Protein AF-A0A937W4L2-F1 (afdb_monomer)

Structure (mmCIF, N/CA/C/O backbone):
data_AF-A0A937W4L2-F1
#
_entry.id   AF-A0A937W4L2-F1
#
loop_
_atom_site.group_PDB
_atom_site.id
_atom_site.type_symbol
_atom_site.label_atom_id
_atom_site.label_alt_id
_atom_site.label_comp_id
_atom_site.label_asym_id
_atom_site.label_entity_id
_atom_site.label_seq_id
_atom_site.pdbx_PDB_ins_code
_atom_site.Cartn_x
_atom_site.Cartn_y
_atom_site.Cartn_z
_atom_site.occupancy
_atom_site.B_iso_or_equiv
_atom_site.auth_seq_id
_atom_site.auth_comp_id
_atom_site.auth_asym_id
_atom_site.auth_atom_id
_atom_site.pdbx_PDB_model_num
ATOM 1 N N . MET A 1 1 ? 17.551 -3.554 -14.601 1.00 64.69 1 MET A N 1
ATOM 2 C CA . MET A 1 1 ? 16.311 -4.271 -14.235 1.00 64.69 1 MET A CA 1
ATOM 3 C C . MET A 1 1 ? 15.524 -4.525 -15.507 1.00 64.69 1 MET A C 1
ATOM 5 O O . MET A 1 1 ? 15.494 -3.631 -16.344 1.00 64.69 1 MET A O 1
ATOM 9 N N . ALA A 1 2 ? 14.985 -5.729 -15.701 1.00 74.94 2 ALA A N 1
ATOM 10 C CA . ALA A 1 2 ? 14.244 -6.048 -16.920 1.00 74.94 2 ALA A CA 1
ATOM 11 C C . ALA A 1 2 ? 12.910 -5.268 -16.975 1.00 74.94 2 ALA A C 1
ATOM 13 O O . ALA A 1 2 ? 12.310 -5.014 -15.920 1.00 74.94 2 ALA A O 1
ATOM 14 N N . PRO A 1 3 ? 12.455 -4.850 -18.168 1.00 83.31 3 PRO A N 1
ATOM 15 C CA . PRO A 1 3 ? 11.120 -4.284 -18.327 1.00 83.31 3 PRO A CA 1
ATOM 16 C C . PRO A 1 3 ? 10.057 -5.331 -17.975 1.00 83.31 3 PRO A C 1
ATOM 18 O O . PRO A 1 3 ? 10.273 -6.526 -18.174 1.00 83.31 3 PRO A O 1
ATOM 21 N N . LEU A 1 4 ? 8.924 -4.874 -17.437 1.00 88.62 4 LEU A N 1
ATOM 22 C CA . LEU A 1 4 ? 7.744 -5.723 -17.278 1.00 88.62 4 LEU A CA 1
ATOM 23 C C . LEU A 1 4 ? 7.167 -6.037 -18.659 1.00 88.62 4 LEU A C 1
ATOM 25 O O . LEU A 1 4 ? 7.228 -5.197 -19.561 1.00 88.62 4 LEU A O 1
ATOM 29 N N . ASP A 1 5 ? 6.615 -7.232 -18.819 1.00 92.06 5 ASP A N 1
ATOM 30 C CA . ASP A 1 5 ? 5.880 -7.583 -20.025 1.00 92.06 5 ASP A CA 1
ATOM 31 C C . ASP A 1 5 ? 4.472 -6.955 -20.030 1.00 92.06 5 ASP A C 1
ATOM 33 O O . ASP A 1 5 ? 4.028 -6.316 -19.069 1.00 92.06 5 ASP A O 1
ATOM 37 N N . ALA A 1 6 ? 3.777 -7.079 -21.163 1.00 92.81 6 ALA A N 1
ATOM 38 C CA . ALA A 1 6 ? 2.451 -6.491 -21.329 1.00 92.81 6 ALA A CA 1
ATOM 39 C C . ALA A 1 6 ? 1.402 -7.055 -20.342 1.00 92.81 6 ALA A C 1
ATOM 41 O O . ALA A 1 6 ? 0.641 -6.251 -19.799 1.00 92.81 6 ALA A O 1
ATOM 42 N N . PRO A 1 7 ? 1.352 -8.377 -20.061 1.00 94.44 7 PRO A N 1
ATOM 43 C CA . PRO A 1 7 ? 0.473 -8.926 -19.028 1.00 94.44 7 PRO A CA 1
ATOM 44 C C . PRO A 1 7 ? 0.713 -8.327 -17.640 1.00 94.44 7 PRO A C 1
ATOM 46 O O . PRO A 1 7 ? -0.246 -7.879 -17.008 1.00 94.44 7 PRO A O 1
ATOM 49 N N . ALA A 1 8 ? 1.972 -8.237 -17.198 1.00 94.19 8 ALA A N 1
ATOM 50 C CA . ALA A 1 8 ? 2.299 -7.651 -15.905 1.00 94.19 8 ALA A CA 1
ATOM 51 C C . ALA A 1 8 ? 1.878 -6.178 -15.833 1.00 94.19 8 ALA A C 1
ATOM 53 O O . ALA A 1 8 ? 1.266 -5.753 -14.855 1.00 94.19 8 ALA A O 1
ATOM 54 N N . LEU A 1 9 ? 2.137 -5.394 -16.885 1.00 95.00 9 LEU A N 1
ATOM 55 C CA . LEU A 1 9 ? 1.717 -3.992 -16.928 1.00 95.00 9 LEU A CA 1
ATOM 56 C C . LEU A 1 9 ? 0.190 -3.845 -16.836 1.00 95.00 9 LEU A C 1
ATOM 58 O O . LEU A 1 9 ? -0.303 -2.998 -16.091 1.00 95.00 9 LEU A O 1
ATOM 62 N N . ALA A 1 10 ? -0.555 -4.694 -17.549 1.00 96.00 10 ALA A N 1
ATOM 63 C CA . ALA A 1 10 ? -2.013 -4.696 -17.508 1.00 96.00 10 ALA A CA 1
ATOM 64 C C . ALA A 1 10 ? -2.547 -5.050 -16.111 1.00 96.00 10 ALA A C 1
ATOM 66 O O . ALA A 1 10 ? -3.492 -4.418 -15.644 1.00 96.00 10 ALA A O 1
ATOM 67 N N . ALA A 1 11 ? -1.936 -6.016 -15.419 1.00 96.75 11 ALA A N 1
ATOM 68 C CA . ALA A 1 11 ? -2.299 -6.363 -14.046 1.00 96.75 11 ALA A CA 1
ATOM 69 C C . ALA A 1 11 ? -2.030 -5.204 -13.069 1.00 96.75 11 ALA A C 1
ATOM 71 O O . ALA A 1 11 ? -2.901 -4.844 -12.277 1.00 96.75 11 ALA A O 1
ATOM 72 N N . LEU A 1 12 ? -0.889 -4.514 -13.193 1.00 96.88 12 LEU A N 1
ATOM 73 C CA . LEU A 1 12 ? -0.608 -3.320 -12.388 1.00 96.88 12 LEU A CA 1
ATOM 74 C C . LEU A 1 12 ? -1.629 -2.194 -12.617 1.00 96.88 12 LEU A C 1
ATOM 76 O O . LEU A 1 12 ? -2.079 -1.568 -11.651 1.00 96.88 12 LEU A O 1
ATOM 80 N N . GLN A 1 13 ? -2.029 -1.964 -13.874 1.00 97.50 13 GLN A N 1
ATOM 81 C CA . GLN A 1 13 ? -3.069 -0.996 -14.239 1.00 97.50 13 GLN A CA 1
ATOM 82 C C . GLN A 1 13 ? -4.436 -1.368 -13.648 1.00 97.50 13 GLN A C 1
ATOM 84 O O . GLN A 1 13 ? -5.105 -0.501 -13.080 1.00 97.50 13 GLN A O 1
ATOM 89 N N . ARG A 1 14 ? -4.843 -2.644 -13.730 1.00 98.25 14 ARG A N 1
ATOM 90 C CA . ARG A 1 14 ? -6.095 -3.124 -13.119 1.00 98.25 14 ARG A CA 1
ATOM 91 C C . ARG A 1 14 ? -6.089 -2.941 -11.606 1.00 98.25 14 ARG A C 1
ATOM 93 O O . ARG 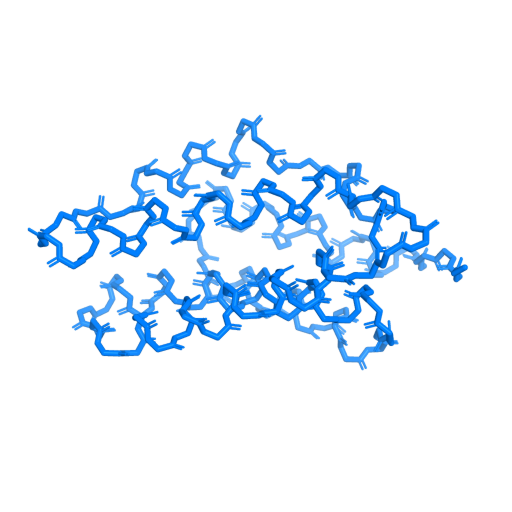A 1 14 ? -7.019 -2.338 -11.073 1.00 98.25 14 ARG A O 1
ATOM 100 N N . GLY A 1 15 ? -5.006 -3.324 -10.930 1.00 98.44 15 GLY A N 1
ATOM 101 C CA . GLY A 1 15 ? -4.902 -3.136 -9.486 1.00 98.44 15 GLY A CA 1
ATOM 102 C C . GLY A 1 15 ? -4.936 -1.657 -9.074 1.00 98.44 15 GLY A C 1
ATOM 103 O O . GLY A 1 15 ? -5.552 -1.312 -8.067 1.00 98.44 15 GLY A O 1
ATOM 104 N N . LEU A 1 16 ? -4.386 -0.741 -9.886 1.00 98.38 16 LEU A N 1
ATOM 105 C CA . LEU A 1 16 ? -4.537 0.704 -9.660 1.00 98.38 16 LEU A CA 1
ATOM 106 C C . LEU A 1 16 ? -5.991 1.171 -9.831 1.00 98.38 16 LEU A C 1
ATOM 108 O O . LEU A 1 16 ? -6.466 1.992 -9.042 1.00 98.38 16 LEU A O 1
ATOM 112 N N . ALA A 1 17 ? -6.710 0.656 -10.831 1.00 98.50 17 ALA A N 1
ATOM 113 C CA . ALA A 1 17 ? -8.129 0.952 -11.011 1.00 98.50 17 ALA A CA 1
ATOM 114 C C . ALA A 1 17 ? -8.959 0.470 -9.807 1.00 98.50 17 ALA A C 1
ATOM 116 O O . ALA A 1 17 ? -9.747 1.247 -9.262 1.00 98.50 17 ALA A O 1
ATOM 117 N N . HIS A 1 18 ? -8.716 -0.752 -9.325 1.00 98.75 18 HIS A N 1
ATOM 118 C CA . HIS A 1 18 ? -9.344 -1.278 -8.111 1.00 98.75 18 HIS A CA 1
ATOM 119 C C . HIS A 1 18 ? -8.985 -0.456 -6.870 1.00 98.75 18 HIS A C 1
ATOM 121 O O . HIS A 1 18 ? -9.870 -0.096 -6.093 1.00 98.75 18 HIS A O 1
ATOM 127 N N . PHE A 1 19 ? -7.719 -0.058 -6.710 1.00 98.56 19 PHE A N 1
ATOM 128 C CA . PHE A 1 19 ? -7.303 0.772 -5.582 1.00 98.56 19 PHE A CA 1
ATOM 129 C C . PHE A 1 19 ? -8.024 2.129 -5.570 1.00 98.56 19 PHE A C 1
ATOM 131 O O . PHE A 1 19 ? -8.523 2.558 -4.527 1.00 98.56 19 PHE A O 1
ATOM 138 N N . ARG A 1 20 ? -8.159 2.778 -6.733 1.00 98.38 20 ARG A N 1
ATOM 139 C CA . ARG A 1 20 ? -8.912 4.037 -6.890 1.00 98.38 20 ARG A CA 1
ATOM 140 C C . ARG A 1 20 ? -10.408 3.883 -6.624 1.00 98.38 20 ARG A C 1
A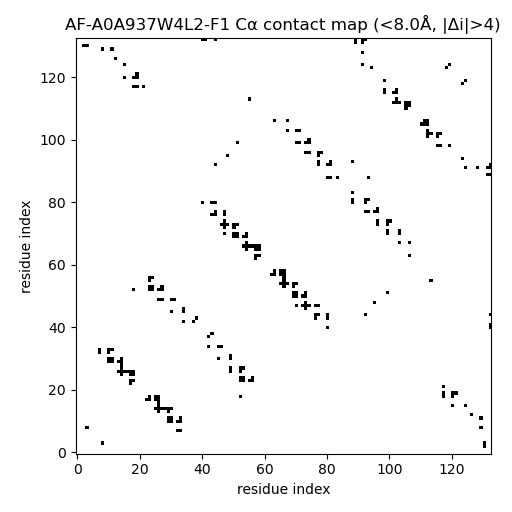TOM 142 O O . ARG A 1 20 ? -11.018 4.811 -6.092 1.00 98.38 20 ARG A O 1
ATOM 149 N N . ALA A 1 21 ? -10.972 2.722 -6.947 1.00 98.31 21 ALA A N 1
ATOM 150 C CA . ALA A 1 21 ? -12.345 2.341 -6.620 1.00 98.31 21 ALA A CA 1
ATOM 151 C C . ALA A 1 21 ? -12.522 1.880 -5.158 1.00 98.31 21 ALA A C 1
ATOM 153 O O . ALA A 1 21 ? -13.624 1.509 -4.764 1.00 98.31 21 ALA A O 1
ATOM 154 N N . GLN A 1 22 ? -11.453 1.905 -4.350 1.00 98.19 22 GLN A N 1
ATOM 155 C CA . GLN A 1 22 ? -11.421 1.397 -2.974 1.00 98.19 22 GLN A CA 1
ATOM 156 C C . GLN A 1 22 ? -11.763 -0.101 -2.867 1.00 98.19 22 GLN A C 1
ATOM 158 O O . GLN A 1 22 ? -12.122 -0.593 -1.793 1.00 98.19 22 GLN A O 1
ATOM 163 N N . ASP A 1 23 ? -11.611 -0.858 -3.954 1.00 98.50 23 ASP A N 1
ATOM 164 C CA . ASP A 1 23 ? -11.681 -2.315 -3.942 1.00 98.50 23 ASP A CA 1
ATOM 165 C C . ASP A 1 23 ? -10.311 -2.903 -3.588 1.00 98.50 23 ASP A C 1
ATOM 167 O O . ASP A 1 23 ? -9.540 -3.380 -4.418 1.00 98.50 23 ASP A O 1
ATOM 171 N N . TYR A 1 24 ? -9.968 -2.781 -2.308 1.00 98.62 24 TYR A N 1
ATOM 172 C CA . TYR A 1 24 ? -8.632 -3.087 -1.812 1.00 98.62 24 TYR A CA 1
ATOM 173 C C . TYR A 1 24 ? -8.228 -4.560 -1.939 1.00 98.62 24 TYR A C 1
ATOM 175 O O . TYR A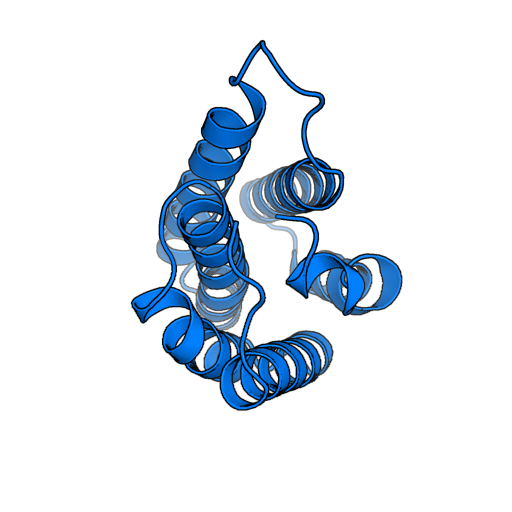 1 24 ? -7.039 -4.849 -2.050 1.00 98.62 24 TYR A O 1
ATOM 183 N N . PHE A 1 25 ? -9.194 -5.482 -1.895 1.00 98.19 25 PHE A N 1
ATOM 184 C CA . PHE A 1 25 ? -8.909 -6.909 -2.028 1.00 98.19 25 PHE A CA 1
ATOM 185 C C . PHE A 1 25 ? -8.665 -7.275 -3.497 1.00 98.19 25 PHE A C 1
ATOM 187 O O . PHE A 1 25 ? -7.680 -7.935 -3.799 1.00 98.19 25 PHE A O 1
ATOM 194 N N . ALA A 1 26 ? -9.465 -6.743 -4.427 1.00 98.62 26 ALA A N 1
ATOM 195 C CA . ALA A 1 26 ? -9.201 -6.922 -5.855 1.00 98.62 26 ALA A CA 1
ATOM 196 C C . ALA A 1 26 ? -7.863 -6.285 -6.283 1.00 98.62 26 ALA A C 1
ATOM 198 O O . ALA A 1 26 ? -7.113 -6.872 -7.059 1.00 98.62 26 ALA A O 1
ATOM 199 N N . ALA A 1 27 ? -7.512 -5.119 -5.721 1.00 98.69 27 ALA A N 1
ATOM 200 C CA . ALA A 1 27 ? -6.203 -4.501 -5.942 1.00 98.69 27 ALA A CA 1
ATOM 201 C C . ALA A 1 27 ? -5.041 -5.369 -5.429 1.00 98.69 27 ALA A C 1
ATOM 203 O O . ALA A 1 27 ? -3.992 -5.428 -6.067 1.00 98.69 27 ALA A O 1
ATOM 204 N N . HIS A 1 28 ? -5.225 -6.033 -4.281 1.00 98.56 28 HIS A N 1
ATOM 205 C CA . HIS A 1 28 ? -4.274 -7.010 -3.755 1.00 98.56 28 HIS A CA 1
ATOM 206 C C . HIS A 1 28 ? -4.065 -8.158 -4.746 1.00 98.56 28 HIS A C 1
ATOM 208 O O . HIS A 1 28 ? -2.920 -8.421 -5.103 1.00 98.56 28 HIS A O 1
ATOM 214 N N . ASP A 1 29 ? -5.146 -8.787 -5.214 1.00 98.31 29 ASP A N 1
ATOM 215 C CA . ASP A 1 29 ? -5.071 -9.966 -6.083 1.00 98.31 29 ASP A CA 1
ATOM 216 C C . ASP A 1 29 ? -4.378 -9.647 -7.420 1.00 98.31 29 ASP A C 1
ATOM 218 O O . ASP A 1 29 ? -3.461 -10.363 -7.825 1.00 98.31 29 ASP A O 1
ATOM 222 N N . ASP A 1 30 ? -4.739 -8.530 -8.068 1.00 98.50 30 ASP A N 1
ATOM 223 C CA . ASP A 1 30 ? -4.100 -8.096 -9.321 1.00 98.50 30 ASP A CA 1
ATOM 224 C C . ASP A 1 30 ? -2.595 -7.826 -9.152 1.00 98.50 30 ASP A C 1
ATOM 226 O O . ASP A 1 30 ? -1.788 -8.139 -10.029 1.00 98.50 30 ASP A O 1
ATOM 230 N N . TRP A 1 31 ? -2.186 -7.206 -8.041 1.00 98.31 31 TRP A N 1
ATOM 231 C CA . TRP A 1 31 ? -0.772 -6.905 -7.806 1.00 98.31 31 TRP A CA 1
ATOM 232 C C . TRP A 1 31 ? 0.019 -8.116 -7.305 1.00 98.31 31 TRP A C 1
ATOM 234 O O . TRP A 1 31 ? 1.223 -8.190 -7.564 1.00 98.31 31 TRP A O 1
ATOM 244 N N . GLU A 1 32 ? -0.620 -9.061 -6.611 1.00 97.88 32 GLU A N 1
ATOM 245 C CA . GLU A 1 32 ? 0.012 -10.306 -6.172 1.00 97.88 32 GLU A CA 1
ATOM 246 C C . GLU A 1 32 ? 0.440 -11.168 -7.366 1.00 97.88 32 GLU A C 1
ATOM 248 O O . GLU A 1 32 ? 1.551 -11.703 -7.337 1.00 97.88 32 GLU A O 1
ATOM 253 N N . GLU A 1 33 ? -0.371 -11.221 -8.432 1.00 94.88 33 GLU A N 1
ATOM 254 C CA . GLU A 1 33 ? -0.042 -11.905 -9.694 1.00 94.88 33 GLU A CA 1
ATOM 255 C C . GLU A 1 33 ? 1.322 -11.446 -10.232 1.00 94.88 33 GLU A C 1
ATOM 257 O O . GLU A 1 33 ? 2.213 -12.257 -10.471 1.00 94.88 33 GLU A O 1
ATOM 262 N N . VAL A 1 34 ? 1.533 -10.130 -10.325 1.00 95.12 34 VAL A N 1
ATOM 263 C CA . VAL A 1 34 ? 2.805 -9.560 -10.796 1.00 95.12 34 VAL A CA 1
ATOM 264 C C . VAL A 1 34 ? 3.920 -9.796 -9.786 1.00 95.12 34 VAL A C 1
ATOM 266 O O . VAL A 1 34 ? 5.040 -10.147 -10.153 1.00 95.12 34 VAL A O 1
ATOM 269 N N . TRP A 1 35 ? 3.634 -9.590 -8.499 1.00 97.12 35 TRP A N 1
ATOM 270 C CA . TRP A 1 35 ? 4.620 -9.673 -7.427 1.00 97.12 35 TRP A CA 1
ATOM 271 C C . TRP A 1 35 ? 5.331 -11.022 -7.350 1.00 97.12 35 TRP A C 1
ATOM 273 O O . TRP A 1 35 ? 6.516 -11.046 -7.001 1.00 97.12 35 TRP A O 1
ATOM 283 N N . GLN A 1 36 ? 4.650 -12.121 -7.682 1.00 94.06 36 GLN A N 1
ATOM 284 C CA . GLN A 1 36 ? 5.219 -13.469 -7.641 1.00 94.06 36 GLN A CA 1
ATOM 285 C C . GLN A 1 36 ? 6.490 -13.596 -8.489 1.00 94.06 36 GLN A C 1
ATOM 287 O O . GLN A 1 36 ? 7.466 -14.170 -7.996 1.00 94.06 36 GLN A O 1
ATOM 292 N N . ASP A 1 37 ? 6.533 -12.947 -9.652 1.00 93.88 37 ASP A N 1
ATOM 293 C CA . ASP A 1 37 ? 7.648 -13.020 -10.605 1.00 93.88 37 ASP A CA 1
ATOM 294 C C . ASP A 1 37 ? 8.704 -11.918 -10.415 1.00 93.88 37 ASP A C 1
ATOM 296 O O . ASP A 1 37 ? 9.779 -11.934 -11.023 1.00 93.88 37 ASP A O 1
ATOM 300 N N . LEU A 1 38 ? 8.442 -10.947 -9.536 1.00 93.62 38 LEU A N 1
ATOM 301 C CA . LEU A 1 38 ? 9.389 -9.875 -9.242 1.00 93.62 38 LEU A CA 1
ATOM 302 C C . LEU A 1 38 ? 10.540 -10.348 -8.348 1.00 93.62 38 LEU A C 1
ATOM 304 O O . LEU A 1 38 ? 10.391 -11.213 -7.483 1.00 93.62 38 LEU A O 1
ATOM 308 N N . SER A 1 39 ? 11.683 -9.669 -8.463 1.00 92.88 39 SER A N 1
ATOM 309 C CA . SER A 1 39 ? 12.853 -9.855 -7.594 1.00 92.88 39 SER A CA 1
ATOM 310 C C . SER A 1 39 ? 13.442 -8.518 -7.122 1.00 92.88 39 SER A C 1
ATOM 312 O O . SER A 1 39 ? 13.063 -7.445 -7.598 1.00 92.88 39 SER A O 1
ATOM 314 N N . GLY A 1 40 ? 14.346 -8.576 -6.138 1.00 92.06 40 GLY A N 1
ATOM 315 C CA . GLY A 1 40 ? 15.094 -7.413 -5.651 1.00 92.06 40 GLY A CA 1
ATOM 316 C C . GLY A 1 40 ? 14.221 -6.293 -5.069 1.00 92.06 40 GLY A C 1
ATOM 317 O O . GLY A 1 40 ? 13.207 -6.547 -4.413 1.00 92.06 40 GLY A O 1
ATOM 318 N N . HIS A 1 41 ? 14.635 -5.044 -5.303 1.00 9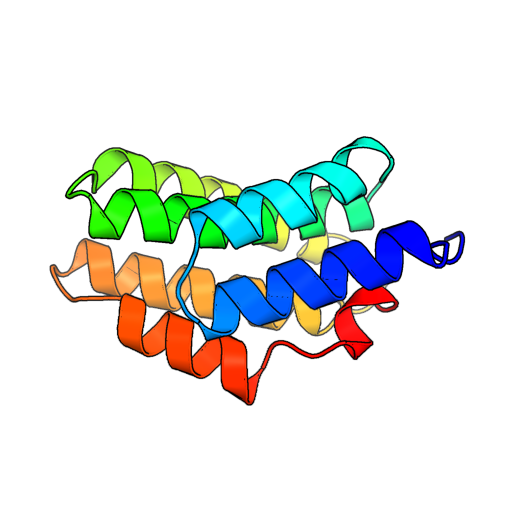2.44 41 HIS A N 1
ATOM 319 C CA . HIS A 1 41 ? 13.958 -3.846 -4.790 1.00 92.44 41 HIS A CA 1
ATOM 320 C C . HIS A 1 41 ? 12.526 -3.707 -5.309 1.00 92.44 41 HIS A C 1
ATOM 322 O O . HIS A 1 41 ? 11.623 -3.460 -4.511 1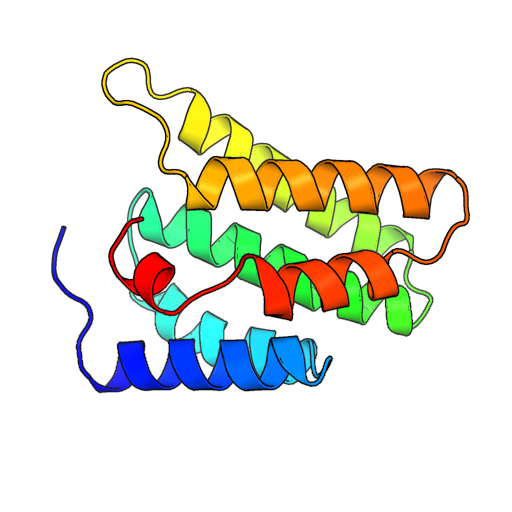.00 92.44 41 HIS A O 1
ATOM 328 N N . ARG A 1 42 ? 12.288 -3.989 -6.597 1.00 92.75 42 ARG A N 1
ATOM 329 C CA . ARG A 1 42 ? 10.948 -3.973 -7.198 1.00 92.75 42 ARG A CA 1
ATOM 330 C C . ARG A 1 42 ? 9.986 -4.925 -6.486 1.00 92.75 42 ARG A C 1
ATOM 332 O O . ARG A 1 42 ? 8.869 -4.531 -6.160 1.00 92.75 42 ARG A O 1
ATOM 339 N N . ARG A 1 43 ? 10.420 -6.156 -6.173 1.00 95.56 43 ARG A N 1
ATOM 340 C CA . ARG A 1 43 ? 9.603 -7.113 -5.399 1.00 95.56 43 ARG A CA 1
ATOM 341 C C . ARG A 1 43 ? 9.253 -6.567 -4.019 1.00 95.56 43 ARG A C 1
ATOM 343 O O . ARG A 1 43 ? 8.115 -6.694 -3.574 1.00 95.56 43 ARG A O 1
ATOM 350 N N . MET A 1 44 ? 10.235 -5.989 -3.330 1.00 96.75 44 MET A N 1
ATOM 351 C CA . MET A 1 44 ? 10.044 -5.441 -1.988 1.00 96.75 44 MET A CA 1
ATOM 352 C C . MET A 1 44 ? 9.073 -4.254 -1.996 1.00 96.75 44 MET A C 1
ATOM 354 O O . MET A 1 44 ? 8.198 -4.188 -1.134 1.00 96.75 44 MET A O 1
ATOM 358 N N . PHE A 1 45 ? 9.189 -3.368 -2.987 1.00 96.94 45 PHE A N 1
ATOM 359 C CA . PHE A 1 45 ? 8.285 -2.238 -3.175 1.00 96.94 45 PHE A CA 1
ATOM 360 C C . PHE A 1 45 ? 6.842 -2.693 -3.423 1.00 96.94 45 PHE A C 1
ATOM 362 O O . PHE A 1 45 ? 5.932 -2.271 -2.711 1.00 96.94 45 PHE A O 1
ATOM 369 N N . TRP A 1 46 ? 6.626 -3.606 -4.374 1.00 97.88 46 TRP A N 1
ATOM 370 C CA . TRP A 1 46 ? 5.280 -4.110 -4.662 1.00 97.88 46 TRP A CA 1
ATOM 371 C C . TRP A 1 46 ? 4.681 -4.874 -3.486 1.00 97.88 46 TRP A C 1
ATOM 373 O O . TRP A 1 46 ? 3.493 -4.738 -3.215 1.00 97.88 46 TRP A O 1
ATOM 383 N N . GLN A 1 47 ? 5.501 -5.572 -2.696 1.00 98.62 47 GLN A N 1
ATOM 384 C CA . GLN A 1 47 ? 5.025 -6.171 -1.452 1.00 98.62 47 GLN A CA 1
ATOM 385 C C . GLN A 1 47 ? 4.511 -5.119 -0.457 1.00 98.62 47 GLN A C 1
ATOM 387 O O . GLN A 1 47 ? 3.524 -5.368 0.230 1.00 98.62 47 GLN A O 1
ATOM 392 N N . ALA A 1 48 ? 5.156 -3.952 -0.369 1.00 98.69 48 ALA A N 1
ATOM 393 C CA . ALA A 1 48 ? 4.693 -2.860 0.484 1.00 98.69 48 ALA A CA 1
ATOM 394 C C . ALA A 1 48 ? 3.380 -2.239 -0.037 1.00 98.69 48 ALA A C 1
ATOM 396 O O . ALA A 1 48 ? 2.486 -1.971 0.764 1.00 98.69 48 ALA A O 1
ATOM 397 N N . MET A 1 49 ? 3.213 -2.091 -1.359 1.00 98.62 49 MET A N 1
ATOM 398 C CA . MET A 1 49 ? 1.944 -1.663 -1.979 1.00 98.62 49 MET A CA 1
ATOM 399 C C . MET A 1 49 ? 0.803 -2.656 -1.712 1.00 98.62 49 MET A C 1
ATOM 401 O O . MET A 1 49 ? -0.290 -2.252 -1.321 1.00 98.62 49 MET A O 1
ATOM 405 N N . ILE A 1 50 ? 1.065 -3.959 -1.849 1.00 98.81 50 ILE A N 1
ATOM 406 C CA . ILE A 1 50 ? 0.103 -5.029 -1.540 1.00 98.81 50 ILE A CA 1
ATOM 407 C C . ILE A 1 50 ? -0.291 -4.983 -0.055 1.00 98.81 50 ILE A C 1
ATOM 409 O O . ILE A 1 50 ? -1.471 -5.041 0.290 1.00 98.81 50 ILE A O 1
ATOM 413 N N . GLN A 1 51 ? 0.688 -4.804 0.838 1.00 98.88 51 GLN A N 1
ATOM 414 C CA . GLN A 1 51 ? 0.444 -4.654 2.275 1.00 98.88 51 GLN A CA 1
ATOM 415 C C . GLN A 1 51 ? -0.354 -3.386 2.618 1.00 98.88 51 GLN A C 1
ATOM 417 O O . GLN A 1 51 ? -1.165 -3.423 3.546 1.00 98.88 51 GLN A O 1
ATOM 422 N N . LEU A 1 52 ? -0.170 -2.287 1.876 1.00 98.88 52 LEU A N 1
ATOM 423 C CA . LEU A 1 52 ? -0.969 -1.067 2.016 1.00 98.88 52 LEU A CA 1
ATOM 424 C C . LEU A 1 52 ? -2.452 -1.358 1.754 1.00 98.88 52 LEU A C 1
ATOM 426 O O . LEU A 1 52 ? -3.285 -1.084 2.622 1.00 98.88 52 LEU A O 1
ATOM 430 N N . VAL A 1 53 ? -2.781 -1.938 0.593 1.00 98.81 53 VAL A N 1
ATOM 431 C CA . VAL A 1 53 ? -4.181 -2.176 0.205 1.00 98.81 53 VAL A CA 1
ATOM 432 C C . VAL A 1 53 ? -4.836 -3.246 1.071 1.00 98.81 53 VAL A C 1
ATOM 434 O O . VAL A 1 53 ? -5.905 -3.000 1.625 1.00 98.81 53 VAL A O 1
ATOM 437 N N . VAL A 1 54 ? -4.182 -4.379 1.333 1.00 98.75 54 VAL A N 1
ATOM 438 C CA . VAL A 1 54 ? -4.780 -5.398 2.211 1.00 98.75 54 VAL A CA 1
ATOM 439 C C . VAL A 1 54 ? -4.900 -4.896 3.658 1.00 98.75 54 VAL A C 1
ATOM 441 O O . VAL A 1 54 ? -5.875 -5.207 4.338 1.00 98.75 54 VAL A O 1
ATOM 444 N N . GLY A 1 55 ? -4.006 -4.013 4.121 1.00 98.81 55 GLY A N 1
ATOM 445 C CA . GLY A 1 55 ? -4.170 -3.317 5.401 1.00 98.81 55 GLY A CA 1
ATOM 446 C C . GLY A 1 55 ? -5.422 -2.429 5.443 1.00 98.81 55 GLY A C 1
ATOM 447 O O . GLY A 1 55 ? -6.162 -2.469 6.426 1.00 98.81 55 GLY A O 1
ATOM 448 N N . ALA A 1 56 ? -5.735 -1.720 4.354 1.00 98.81 56 ALA A N 1
ATOM 449 C CA . ALA A 1 56 ? -6.973 -0.947 4.222 1.00 98.81 56 ALA A CA 1
ATOM 450 C C . ALA A 1 56 ? -8.227 -1.841 4.216 1.00 98.81 56 ALA A C 1
ATOM 452 O O . ALA A 1 56 ? -9.233 -1.509 4.845 1.00 98.81 56 ALA A O 1
ATOM 453 N N . TYR A 1 57 ? -8.154 -3.013 3.576 1.00 98.69 57 TYR A N 1
ATOM 454 C CA . TYR A 1 57 ? -9.201 -4.036 3.661 1.00 98.69 57 TYR A CA 1
ATOM 455 C C . TYR A 1 57 ? -9.424 -4.509 5.108 1.00 98.69 57 TYR A C 1
ATOM 457 O O . TYR A 1 57 ? -10.563 -4.567 5.575 1.00 98.69 57 TYR A O 1
ATOM 465 N N . HIS A 1 58 ? -8.346 -4.783 5.852 1.00 98.75 58 HIS A N 1
ATOM 466 C CA . HIS A 1 58 ? -8.427 -5.134 7.271 1.00 98.75 58 HIS A CA 1
ATOM 467 C C . HIS A 1 58 ? -9.072 -4.024 8.106 1.00 98.75 58 HIS A C 1
ATOM 469 O O . HIS A 1 58 ? -9.936 -4.324 8.930 1.00 98.75 58 HIS A O 1
ATOM 475 N N . PHE A 1 59 ? -8.697 -2.761 7.876 1.00 98.69 59 PHE A N 1
ATOM 476 C CA . PHE A 1 59 ? -9.317 -1.617 8.545 1.00 98.69 59 PHE A CA 1
ATOM 477 C C . PHE A 1 59 ? -10.827 -1.566 8.289 1.00 98.69 59 PHE A C 1
ATOM 479 O O . PHE A 1 59 ? -11.606 -1.529 9.240 1.00 98.69 59 PHE A O 1
ATOM 486 N N . ARG A 1 60 ? -11.247 -1.659 7.018 1.00 98.19 60 ARG A N 1
ATOM 487 C CA . ARG A 1 60 ? -12.663 -1.623 6.613 1.00 98.19 60 ARG A CA 1
ATOM 488 C C . ARG A 1 60 ? -13.505 -2.711 7.286 1.00 98.19 60 ARG A C 1
ATOM 490 O O . ARG A 1 60 ? -14.680 -2.494 7.560 1.00 98.19 60 ARG A O 1
ATOM 497 N N . ASN A 1 61 ? -12.896 -3.852 7.594 1.00 98.06 61 ASN A N 1
ATOM 498 C CA . ASN A 1 61 ? -13.554 -4.978 8.257 1.00 98.06 61 ASN A CA 1
ATOM 499 C C . ASN A 1 61 ? -13.433 -4.946 9.795 1.00 98.06 61 ASN A C 1
ATOM 501 O O . ASN A 1 61 ? -13.686 -5.955 10.452 1.00 98.06 61 ASN A O 1
ATOM 505 N N . GLY A 1 62 ? -12.997 -3.827 10.384 1.00 98.00 62 GLY A N 1
ATOM 506 C CA . GLY A 1 62 ? -12.832 -3.670 11.834 1.00 98.00 62 GLY A CA 1
ATOM 507 C C . GLY A 1 62 ? -11.618 -4.402 12.420 1.00 98.00 62 GLY A C 1
ATOM 508 O O . GLY A 1 62 ? -11.432 -4.434 13.636 1.00 98.00 62 GLY A O 1
ATOM 509 N N . ASN A 1 63 ? -10.752 -4.981 11.584 1.00 98.50 63 ASN A N 1
ATOM 510 C CA . ASN A 1 63 ? -9.541 -5.668 12.022 1.00 98.50 63 ASN A CA 1
ATOM 511 C C . ASN A 1 63 ? -8.366 -4.684 12.147 1.00 98.50 63 ASN A C 1
ATOM 513 O O . ASN A 1 63 ? -7.420 -4.690 11.353 1.00 98.50 63 ASN A O 1
ATOM 517 N N . LEU A 1 64 ? -8.413 -3.855 13.193 1.00 98.25 64 LEU A N 1
ATOM 518 C CA . LEU A 1 64 ? -7.394 -2.835 13.467 1.00 98.25 64 LEU A CA 1
ATOM 519 C C . LEU A 1 64 ? -6.001 -3.437 13.692 1.00 98.25 64 LEU A C 1
ATOM 521 O O . LEU A 1 64 ? -5.006 -2.919 13.188 1.00 98.25 64 LEU A O 1
ATOM 525 N N . ARG A 1 65 ? -5.915 -4.570 14.402 1.00 98.38 65 ARG A N 1
ATOM 526 C CA . ARG A 1 65 ? -4.636 -5.255 14.658 1.00 98.38 65 ARG A CA 1
ATOM 527 C C . ARG A 1 65 ? -3.981 -5.731 13.359 1.00 98.38 65 ARG A C 1
ATOM 529 O O . ARG A 1 65 ? -2.770 -5.586 13.203 1.00 98.38 65 ARG A O 1
ATOM 536 N N . GLY A 1 66 ? -4.773 -6.293 12.445 1.00 98.50 66 GLY A N 1
ATOM 537 C CA . GLY A 1 66 ? -4.315 -6.719 11.123 1.00 98.50 66 GLY A CA 1
ATOM 538 C C . GLY A 1 66 ? -3.838 -5.539 10.281 1.00 98.50 66 GLY A C 1
ATOM 539 O O . GLY A 1 66 ? -2.730 -5.585 9.752 1.00 98.50 66 GLY A O 1
ATOM 540 N N . CYS A 1 67 ? -4.626 -4.461 10.242 1.00 98.69 67 CYS A N 1
ATOM 541 C CA . CYS A 1 67 ? -4.278 -3.216 9.555 1.00 98.69 67 CYS A CA 1
ATOM 542 C C . CYS A 1 67 ? -2.924 -2.660 10.021 1.00 98.69 67 CYS A C 1
ATOM 544 O O . CYS A 1 67 ? -2.002 -2.511 9.219 1.00 98.69 67 CYS A O 1
ATOM 546 N N . LEU A 1 68 ? -2.780 -2.406 11.327 1.00 98.69 68 LEU A N 1
ATOM 547 C CA . LEU A 1 68 ? -1.560 -1.834 11.905 1.00 98.69 68 LEU A CA 1
ATOM 548 C C . LEU A 1 68 ? -0.338 -2.722 11.644 1.00 98.69 68 LEU A C 1
ATOM 550 O O . LEU A 1 68 ? 0.710 -2.225 11.238 1.00 98.69 68 LEU A O 1
ATOM 554 N N . GLY A 1 69 ? -0.474 -4.038 11.827 1.00 98.75 69 GLY A N 1
ATOM 555 C CA . GLY A 1 69 ? 0.630 -4.973 11.614 1.00 98.75 69 GLY A CA 1
ATOM 556 C C . GLY A 1 69 ? 1.099 -5.044 10.157 1.00 98.75 69 GLY A C 1
ATOM 557 O O . GLY A 1 69 ? 2.292 -5.213 9.908 1.00 98.75 69 GLY A O 1
ATOM 558 N N . LEU A 1 70 ? 0.189 -4.916 9.187 1.00 98.88 70 LEU A N 1
ATOM 559 C CA . LEU A 1 70 ? 0.536 -4.886 7.764 1.00 98.88 70 LEU A CA 1
ATOM 560 C C . LEU A 1 70 ? 1.212 -3.574 7.374 1.00 98.88 70 LEU A C 1
ATOM 562 O O . LEU A 1 70 ? 2.257 -3.605 6.727 1.00 98.88 70 LEU A O 1
ATOM 566 N N . TRP A 1 71 ? 0.670 -2.438 7.811 1.00 98.81 71 TRP A N 1
ATOM 567 C CA . TRP A 1 71 ? 1.247 -1.135 7.491 1.00 98.81 71 TRP A CA 1
ATOM 568 C C . TRP A 1 71 ? 2.606 -0.916 8.153 1.00 98.81 71 TRP A C 1
ATOM 570 O O . TRP A 1 71 ? 3.510 -0.417 7.497 1.00 98.81 71 TRP A O 1
ATOM 580 N N . GLN A 1 72 ? 2.823 -1.400 9.380 1.00 98.81 72 GLN A N 1
ATOM 581 C CA . GLN A 1 72 ? 4.154 -1.394 10.003 1.00 98.81 72 GLN A CA 1
ATOM 582 C C . GLN A 1 72 ? 5.182 -2.198 9.191 1.00 98.81 72 GLN A C 1
ATOM 584 O O . GLN A 1 72 ? 6.305 -1.742 8.982 1.00 98.81 72 GLN A O 1
ATOM 589 N N . LYS A 1 73 ? 4.807 -3.384 8.691 1.00 98.81 73 LYS A N 1
ATOM 590 C CA . LYS A 1 73 ? 5.685 -4.194 7.827 1.00 98.81 73 LYS A CA 1
ATOM 591 C C . LYS A 1 73 ? 5.959 -3.513 6.485 1.00 98.81 73 LYS A C 1
ATOM 593 O O . LYS A 1 73 ? 7.075 -3.618 5.981 1.00 98.81 73 LYS A O 1
ATOM 598 N N . ALA A 1 74 ? 4.966 -2.830 5.918 1.00 98.81 74 ALA A N 1
ATOM 599 C CA . ALA A 1 74 ? 5.128 -2.067 4.685 1.00 98.81 74 ALA A CA 1
ATOM 600 C C . ALA A 1 74 ? 6.090 -0.884 4.891 1.00 98.81 74 ALA A C 1
ATOM 602 O O . ALA A 1 74 ? 7.005 -0.696 4.092 1.00 98.81 74 ALA A O 1
ATOM 603 N N . THR A 1 75 ? 5.962 -0.159 6.007 1.00 98.75 75 THR A N 1
ATOM 604 C CA . THR A 1 75 ? 6.871 0.929 6.393 1.00 98.75 75 THR A CA 1
ATOM 605 C C . THR A 1 75 ? 8.315 0.443 6.489 1.00 98.75 75 THR A C 1
ATOM 607 O O . THR A 1 75 ? 9.193 1.026 5.858 1.00 98.75 75 THR A O 1
ATOM 610 N N . GLN A 1 76 ? 8.556 -0.680 7.176 1.00 98.50 76 GLN A N 1
ATOM 611 C CA . GLN A 1 76 ? 9.895 -1.273 7.306 1.00 98.50 76 GLN A CA 1
ATOM 612 C C . GLN A 1 76 ? 10.527 -1.619 5.948 1.00 98.50 76 GLN A C 1
ATOM 614 O O . GLN A 1 76 ? 11.740 -1.519 5.773 1.00 98.50 76 GLN A O 1
ATOM 619 N N . LYS A 1 77 ? 9.718 -2.017 4.958 1.00 97.81 77 LYS A N 1
ATOM 620 C CA . LYS A 1 77 ? 10.201 -2.269 3.590 1.00 97.81 77 LYS A CA 1
ATOM 621 C C . LYS A 1 77 ? 10.621 -0.982 2.898 1.00 97.81 77 LYS A C 1
ATOM 623 O O . LYS A 1 77 ? 11.669 -0.964 2.260 1.00 97.81 77 LYS A O 1
ATOM 628 N N . CYS A 1 78 ? 9.840 0.088 3.035 1.00 97.62 78 CYS A N 1
ATOM 629 C CA . CYS A 1 78 ? 10.226 1.393 2.512 1.00 97.62 78 CYS A CA 1
ATOM 630 C C . CYS A 1 78 ? 11.530 1.890 3.150 1.00 97.62 78 CYS A C 1
ATOM 632 O O . CYS A 1 78 ? 12.424 2.321 2.430 1.00 97.62 78 CYS A O 1
ATOM 634 N N . GLU A 1 79 ? 11.681 1.759 4.469 1.00 96.94 79 GLU A N 1
ATOM 635 C CA . GLU A 1 79 ? 12.908 2.129 5.188 1.00 96.94 79 GLU A CA 1
ATOM 636 C C . GLU A 1 79 ? 14.123 1.319 4.702 1.00 96.94 79 GLU A C 1
ATOM 638 O O . GLU A 1 79 ? 15.189 1.882 4.452 1.00 96.94 79 GLU A O 1
ATOM 643 N N . ALA A 1 80 ? 13.959 0.011 4.477 1.00 95.38 80 ALA A N 1
ATOM 644 C CA . ALA A 1 80 ? 15.016 -0.840 3.926 1.00 95.38 80 ALA A CA 1
ATOM 645 C C . ALA A 1 80 ? 15.418 -0.448 2.489 1.00 95.38 80 ALA A C 1
ATOM 647 O O . ALA A 1 80 ? 16.599 -0.502 2.136 1.00 95.38 80 ALA A O 1
ATOM 648 N N . LEU A 1 81 ? 14.452 -0.029 1.663 1.00 93.75 81 LEU A N 1
ATOM 649 C CA . LEU A 1 81 ? 14.707 0.503 0.319 1.00 93.75 81 LEU A CA 1
ATOM 650 C C . LEU A 1 81 ? 15.417 1.865 0.368 1.00 93.75 81 LEU A C 1
ATOM 652 O O . LEU A 1 81 ? 16.284 2.133 -0.458 1.00 93.75 81 LEU A O 1
ATOM 656 N N . MET A 1 82 ? 15.084 2.709 1.348 1.00 94.25 82 MET A N 1
ATOM 657 C CA . MET A 1 82 ? 15.701 4.024 1.558 1.00 94.25 82 MET A CA 1
ATOM 658 C C . MET A 1 82 ? 17.146 3.944 2.061 1.00 94.25 82 MET A C 1
ATOM 660 O O . MET A 1 82 ? 17.947 4.818 1.748 1.00 94.25 82 MET A O 1
ATOM 664 N N . ALA A 1 83 ? 17.497 2.906 2.823 1.00 90.69 83 ALA A N 1
ATOM 665 C CA . ALA A 1 83 ? 18.817 2.758 3.438 1.00 90.69 83 ALA A CA 1
ATOM 666 C C . ALA A 1 83 ? 19.963 2.433 2.451 1.00 90.69 83 ALA A C 1
ATOM 668 O O . ALA A 1 83 ? 21.119 2.348 2.866 1.00 90.69 83 ALA A O 1
ATOM 669 N N . HIS A 1 84 ? 19.682 2.240 1.157 1.00 78.00 84 HIS A N 1
ATOM 670 C CA . HIS A 1 84 ? 20.718 2.005 0.146 1.00 78.00 84 HIS A CA 1
ATOM 671 C C . HIS A 1 84 ? 21.462 3.310 -0.193 1.00 78.00 84 HIS A C 1
ATOM 673 O O . HIS A 1 84 ? 20.933 4.175 -0.885 1.00 78.00 84 HIS A O 1
ATOM 679 N N . ALA A 1 85 ? 22.704 3.437 0.289 1.00 58.19 85 ALA A N 1
ATOM 680 C CA . ALA A 1 85 ? 23.486 4.681 0.288 1.00 58.19 85 ALA A CA 1
ATOM 681 C C . ALA A 1 85 ? 24.052 5.124 -1.079 1.00 58.19 85 ALA A C 1
ATOM 683 O O . ALA A 1 85 ? 24.532 6.250 -1.195 1.00 58.19 85 ALA A O 1
ATOM 684 N N . ASP A 1 86 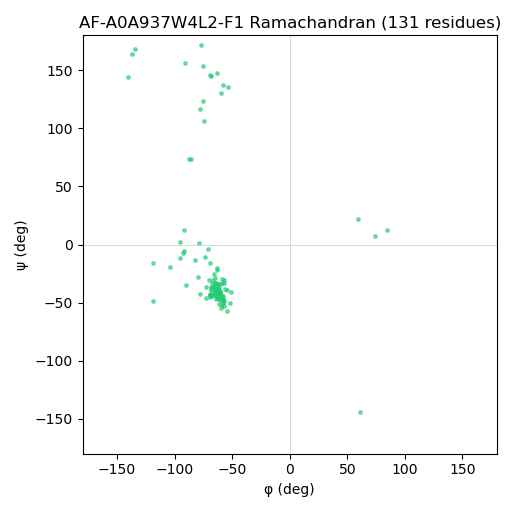? 23.988 4.276 -2.109 1.00 76.94 86 ASP A N 1
ATOM 685 C CA . ASP A 1 86 ? 24.680 4.529 -3.382 1.00 76.94 86 ASP A CA 1
ATOM 686 C C . ASP A 1 86 ? 23.802 5.201 -4.450 1.00 76.94 86 ASP A C 1
ATOM 688 O O . ASP A 1 86 ? 24.305 5.670 -5.472 1.00 76.94 86 ASP A O 1
ATOM 692 N N . THR A 1 87 ? 22.485 5.274 -4.236 1.00 78.44 87 THR A N 1
ATOM 693 C CA . THR A 1 87 ? 21.539 5.865 -5.193 1.00 78.44 87 THR A CA 1
ATOM 694 C C . THR A 1 87 ? 20.459 6.671 -4.480 1.00 78.44 87 THR A C 1
ATOM 696 O O . THR A 1 87 ? 19.986 6.235 -3.430 1.00 78.44 87 THR A O 1
ATOM 699 N N . PRO A 1 88 ? 19.992 7.798 -5.051 1.00 86.06 88 PRO A N 1
ATOM 700 C CA . PRO A 1 88 ? 18.829 8.501 -4.525 1.00 86.06 88 PRO A CA 1
ATOM 701 C C . PRO A 1 88 ? 17.627 7.562 -4.398 1.00 86.06 88 PRO A C 1
ATOM 703 O O . PRO A 1 88 ? 17.337 6.791 -5.314 1.00 86.06 88 PRO A O 1
ATOM 706 N N . THR A 1 89 ? 16.911 7.641 -3.276 1.00 89.06 89 THR A N 1
ATOM 707 C CA . THR A 1 89 ? 15.692 6.855 -3.085 1.00 89.06 89 THR A CA 1
ATOM 708 C C . THR A 1 89 ? 14.668 7.197 -4.178 1.00 89.06 89 THR A C 1
ATOM 710 O O . THR A 1 89 ? 14.368 8.381 -4.365 1.00 89.06 89 THR A O 1
ATOM 713 N N . PRO A 1 90 ? 14.080 6.198 -4.863 1.00 90.88 90 PRO A N 1
ATOM 714 C CA . PRO A 1 90 ? 13.016 6.441 -5.829 1.00 90.88 90 PRO A CA 1
ATOM 715 C C . PRO A 1 90 ? 11.818 7.162 -5.196 1.00 90.88 90 PRO A C 1
ATOM 717 O O . PRO A 1 90 ? 11.357 6.798 -4.112 1.00 90.88 90 PRO A O 1
ATOM 720 N N . GLU A 1 91 ? 11.269 8.152 -5.902 1.00 94.19 91 GLU A N 1
ATOM 721 C CA . GLU A 1 91 ? 10.096 8.924 -5.463 1.00 94.19 91 GLU A CA 1
ATOM 722 C C . GLU A 1 91 ? 8.899 8.046 -5.038 1.00 94.19 91 GLU A C 1
ATOM 724 O O . GLU A 1 91 ? 8.353 8.314 -3.962 1.00 94.19 91 GLU A O 1
ATOM 729 N N . PRO A 1 92 ? 8.560 6.940 -5.741 1.00 96.44 92 PRO A N 1
ATOM 730 C CA . PRO A 1 92 ? 7.502 6.028 -5.303 1.00 96.44 92 PRO A CA 1
ATOM 731 C C . PRO A 1 92 ? 7.688 5.489 -3.881 1.00 96.44 92 PRO A C 1
ATOM 733 O O . PRO A 1 92 ? 6.728 5.397 -3.115 1.00 96.44 92 PRO A O 1
ATOM 736 N N . VAL A 1 93 ? 8.928 5.173 -3.490 1.00 96.56 93 VAL A N 1
ATOM 737 C CA . VAL A 1 93 ? 9.246 4.650 -2.152 1.00 96.56 93 VAL A CA 1
ATOM 738 C C . VAL A 1 93 ? 8.997 5.720 -1.092 1.00 96.56 93 VAL A C 1
ATOM 740 O O . VAL A 1 93 ? 8.370 5.434 -0.074 1.00 96.56 93 VAL A O 1
ATOM 743 N N . LEU A 1 94 ? 9.432 6.959 -1.343 1.00 96.44 94 LEU A N 1
ATOM 744 C CA . LEU A 1 94 ? 9.235 8.083 -0.421 1.00 96.44 94 LEU A CA 1
ATOM 745 C C . LEU A 1 94 ? 7.748 8.408 -0.236 1.00 96.44 94 LEU A C 1
ATOM 747 O O . LEU A 1 94 ? 7.291 8.645 0.883 1.00 96.44 94 LEU A O 1
ATOM 751 N N . ARG A 1 95 ? 6.977 8.397 -1.328 1.00 98.06 95 ARG A N 1
ATOM 752 C CA . ARG A 1 95 ? 5.532 8.650 -1.301 1.00 98.06 95 ARG A CA 1
ATOM 753 C C . ARG A 1 95 ? 4.764 7.550 -0.583 1.00 98.06 95 ARG A C 1
ATOM 755 O O . ARG A 1 95 ? 3.903 7.861 0.239 1.00 98.06 95 ARG A O 1
ATOM 762 N N . LEU A 1 96 ? 5.101 6.288 -0.849 1.00 98.56 96 LEU A N 1
ATOM 763 C CA . LEU A 1 96 ? 4.513 5.148 -0.152 1.00 98.56 96 LEU A CA 1
ATOM 764 C C . LEU A 1 96 ? 4.836 5.187 1.348 1.00 98.56 96 LEU A C 1
ATOM 766 O O . LEU A 1 96 ? 3.944 5.023 2.177 1.00 98.56 96 LEU A O 1
ATOM 770 N N . HIS A 1 97 ? 6.087 5.477 1.707 1.00 98.56 97 HIS A N 1
ATOM 771 C CA . HIS A 1 97 ? 6.476 5.646 3.104 1.00 98.56 97 HIS A CA 1
ATOM 772 C C . HIS A 1 97 ? 5.659 6.753 3.785 1.00 98.56 97 HIS A C 1
ATOM 774 O O . HIS A 1 97 ? 5.115 6.553 4.868 1.00 98.56 97 HIS A O 1
ATOM 780 N N . SER A 1 98 ? 5.524 7.909 3.127 1.00 98.56 98 SER A N 1
ATOM 781 C CA . SER A 1 98 ? 4.773 9.047 3.659 1.00 98.56 98 SER A CA 1
ATOM 782 C C . SER A 1 98 ? 3.302 8.718 3.907 1.00 98.56 98 SER A C 1
ATOM 784 O O . SER A 1 98 ? 2.782 9.081 4.962 1.00 98.56 98 SER A O 1
ATOM 786 N N . VAL A 1 99 ? 2.622 8.046 2.967 1.00 98.75 99 VAL A N 1
ATOM 787 C CA . VAL A 1 99 ? 1.202 7.706 3.152 1.00 98.75 99 VAL A CA 1
ATOM 788 C C . VAL A 1 99 ? 1.027 6.670 4.263 1.00 98.75 99 VAL A C 1
ATOM 790 O O . VAL A 1 99 ? 0.124 6.822 5.076 1.00 98.75 99 VAL A O 1
ATOM 793 N N . LEU A 1 100 ? 1.923 5.680 4.366 1.00 98.81 100 LEU A N 1
ATOM 794 C CA . LEU A 1 100 ? 1.889 4.671 5.430 1.00 98.81 100 LEU A CA 1
ATOM 795 C C . LEU A 1 100 ? 2.048 5.292 6.821 1.00 98.81 100 LEU A C 1
ATOM 797 O O . LEU A 1 100 ? 1.321 4.928 7.741 1.00 98.81 100 LEU A O 1
ATOM 801 N N . GLN A 1 101 ? 2.975 6.240 6.980 1.00 98.69 101 GLN A N 1
ATOM 802 C CA . GLN A 1 101 ? 3.158 6.962 8.244 1.00 98.69 101 GLN A CA 1
ATOM 803 C C . GLN A 1 101 ? 1.902 7.760 8.615 1.00 98.69 101 GLN A C 1
ATOM 805 O O . GLN A 1 101 ? 1.434 7.685 9.751 1.00 98.69 101 GLN A O 1
ATOM 810 N N . ALA A 1 102 ? 1.319 8.478 7.649 1.00 98.50 102 ALA A N 1
ATOM 811 C CA . ALA A 1 102 ? 0.100 9.248 7.873 1.00 98.50 102 ALA A CA 1
ATOM 812 C C . ALA A 1 102 ? -1.090 8.351 8.255 1.00 98.50 102 ALA A C 1
ATOM 814 O O . ALA A 1 102 ? -1.810 8.650 9.206 1.00 98.50 102 ALA A O 1
ATOM 815 N N . THR A 1 103 ? -1.287 7.226 7.565 1.00 98.44 103 THR A N 1
ATOM 816 C CA . THR A 1 103 ? -2.414 6.329 7.846 1.00 98.44 103 THR A CA 1
ATOM 817 C C . THR A 1 103 ? -2.234 5.553 9.145 1.00 98.44 103 THR A C 1
ATOM 819 O O . THR A 1 103 ? -3.206 5.372 9.876 1.00 98.44 103 THR A O 1
ATOM 822 N N . LEU A 1 104 ? -1.007 5.142 9.485 1.00 98.56 104 LEU A N 1
ATOM 823 C CA . LEU A 1 104 ? -0.694 4.580 10.802 1.00 98.56 104 LEU A CA 1
ATOM 824 C C . LEU A 1 104 ? -1.031 5.570 11.917 1.00 98.56 104 LEU A C 1
ATOM 826 O O . LEU A 1 104 ? -1.689 5.183 12.882 1.00 98.56 104 LEU A O 1
ATOM 830 N N . HIS A 1 105 ? -0.623 6.832 11.762 1.00 98.44 105 HIS A N 1
ATOM 831 C CA . HIS A 1 105 ? -0.917 7.880 12.732 1.00 98.44 105 HIS A CA 1
ATOM 832 C C . HIS A 1 105 ? -2.428 8.049 12.935 1.00 98.44 105 HIS A C 1
ATOM 834 O O . HIS A 1 105 ? -2.879 8.009 14.077 1.00 98.44 105 HIS A O 1
ATOM 840 N N . LEU A 1 106 ? -3.211 8.142 11.853 1.00 98.50 106 LEU A N 1
ATOM 841 C CA . LEU A 1 106 ? -4.676 8.250 11.919 1.00 98.50 106 LEU A CA 1
ATOM 842 C C . LEU A 1 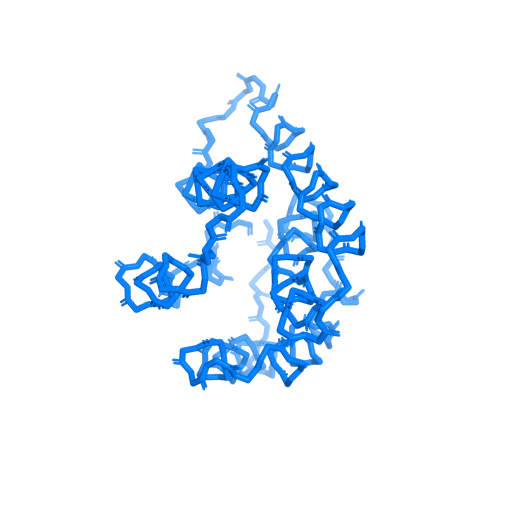106 ? -5.300 7.075 12.688 1.00 98.50 106 LEU A C 1
ATOM 844 O O . LEU A 1 106 ? -5.994 7.280 13.681 1.00 98.50 106 LEU A O 1
ATOM 848 N N . VAL A 1 107 ? -4.975 5.832 12.312 1.00 97.81 107 VAL A N 1
ATOM 849 C CA . VAL A 1 107 ? -5.552 4.644 12.970 1.00 97.81 107 VAL A CA 1
ATOM 850 C C . VAL A 1 107 ? -5.182 4.573 14.451 1.00 97.81 107 VAL A C 1
ATOM 852 O O . VAL A 1 107 ? -6.010 4.190 15.275 1.00 97.81 107 VAL A O 1
ATOM 855 N N . GLN A 1 108 ? -3.953 4.946 14.816 1.00 96.75 108 GLN A N 1
ATOM 856 C CA . GLN A 1 108 ? -3.506 4.958 16.212 1.00 96.75 108 GLN A CA 1
ATOM 857 C C . GLN A 1 108 ? -4.242 5.990 17.077 1.00 96.75 108 GLN A C 1
ATOM 859 O O . GLN A 1 108 ? -4.341 5.786 18.286 1.00 96.75 108 GLN A O 1
ATOM 864 N N . HIS A 1 109 ? -4.771 7.057 16.474 1.00 97.56 109 HIS A N 1
ATOM 865 C CA . HIS A 1 109 ? -5.552 8.091 17.160 1.00 97.56 109 HIS A CA 1
ATOM 866 C C . HIS A 1 109 ? -7.068 7.856 17.068 1.00 97.56 109 HIS A C 1
ATOM 868 O O . HIS A 1 109 ? -7.842 8.623 17.633 1.00 97.56 109 HIS A O 1
ATOM 874 N N . GLY A 1 110 ? -7.492 6.753 16.442 1.00 96.62 110 GLY A N 1
ATOM 875 C CA . GLY A 1 110 ? -8.902 6.393 16.293 1.00 96.62 110 GLY A CA 1
ATOM 876 C C . GLY A 1 110 ? -9.593 7.043 15.093 1.00 96.62 110 GLY A C 1
ATOM 877 O O . GLY A 1 110 ? -10.817 6.975 15.004 1.00 96.62 110 GLY A O 1
ATOM 878 N N . ASP A 1 111 ? -8.828 7.635 14.176 1.00 98.19 111 ASP A N 1
ATOM 879 C CA . ASP A 1 111 ? -9.339 8.291 12.976 1.00 98.19 111 ASP A CA 1
ATOM 880 C C . ASP A 1 111 ? -9.415 7.335 11.775 1.00 98.19 111 ASP A C 1
ATOM 882 O O . ASP A 1 111 ? -8.684 6.344 11.677 1.00 98.19 111 ASP A O 1
ATOM 886 N N . ASP A 1 112 ? -10.293 7.664 10.823 1.00 97.88 112 ASP A N 1
ATOM 887 C CA . ASP A 1 112 ? -10.443 6.934 9.563 1.00 97.88 112 ASP A CA 1
ATOM 888 C C . ASP A 1 112 ? -9.317 7.301 8.563 1.00 97.88 112 ASP A C 1
ATOM 890 O O . ASP A 1 112 ? -9.235 8.447 8.106 1.00 97.88 112 ASP A O 1
ATOM 894 N N . PRO A 1 113 ? -8.451 6.349 8.164 1.00 98.25 113 PRO A N 1
ATOM 895 C CA . PRO A 1 113 ? -7.374 6.568 7.205 1.00 98.25 113 PRO A CA 1
ATOM 896 C C . PRO A 1 113 ? -7.824 6.508 5.735 1.00 98.25 113 PRO A C 1
ATOM 898 O O . PRO A 1 113 ? -7.049 6.870 4.843 1.00 98.25 113 PRO A O 1
ATOM 901 N N . LEU A 1 114 ? -9.030 6.013 5.433 1.00 98.06 114 LEU A N 1
ATOM 902 C CA . LEU A 1 114 ? -9.434 5.641 4.074 1.00 98.06 114 LEU A CA 1
ATOM 903 C C . LEU A 1 114 ? -9.558 6.852 3.145 1.00 98.06 114 LEU A C 1
ATOM 905 O O . LEU A 1 114 ? -9.208 6.747 1.969 1.00 98.06 114 LEU A O 1
ATOM 909 N N . ALA A 1 115 ? -9.973 8.013 3.659 1.00 96.50 115 ALA A N 1
ATOM 910 C CA . ALA A 1 115 ? -10.000 9.256 2.881 1.00 96.50 115 ALA A CA 1
ATOM 911 C C . ALA A 1 115 ? -8.589 9.690 2.435 1.00 96.50 115 ALA A C 1
ATOM 913 O O . ALA A 1 115 ? -8.392 10.173 1.313 1.00 96.50 115 ALA A O 1
ATOM 914 N N . HIS A 1 116 ? -7.586 9.461 3.289 1.00 97.19 116 HIS A N 1
ATOM 915 C CA . HIS A 1 116 ? -6.189 9.748 2.978 1.00 97.19 116 HIS A CA 1
ATOM 916 C C . HIS A 1 116 ? -5.656 8.794 1.898 1.00 97.19 116 HIS A C 1
ATOM 918 O O . HIS A 1 116 ? -5.028 9.233 0.934 1.00 97.19 116 HIS A O 1
ATOM 924 N N . LEU A 1 117 ? -5.993 7.502 1.994 1.00 97.75 117 LEU A N 1
ATOM 925 C CA . LEU A 1 117 ? -5.663 6.509 0.966 1.00 97.75 117 LEU A CA 1
ATOM 926 C C . LEU A 1 117 ? -6.347 6.786 -0.372 1.00 97.75 117 LEU A C 1
ATOM 928 O O . LEU A 1 117 ? -5.712 6.655 -1.415 1.00 97.75 117 LEU A O 1
ATOM 932 N N . HIS A 1 118 ? -7.617 7.189 -0.354 1.00 97.81 118 HIS A N 1
ATOM 933 C CA . HIS A 1 118 ? -8.341 7.553 -1.568 1.00 97.81 118 HIS A CA 1
ATOM 934 C C . HIS A 1 118 ? -7.660 8.734 -2.274 1.00 97.81 118 HIS A C 1
ATOM 936 O O . HIS A 1 118 ? -7.373 8.666 -3.468 1.00 97.81 118 HIS A O 1
ATOM 942 N N . THR A 1 119 ? -7.300 9.778 -1.522 1.00 98.06 119 THR A N 1
ATOM 943 C CA . THR A 1 119 ? -6.559 10.927 -2.063 1.00 98.06 119 THR A CA 1
ATOM 944 C C . THR A 1 119 ? -5.211 10.500 -2.647 1.00 98.06 119 THR A C 1
ATOM 946 O O . THR A 1 119 ? -4.858 10.904 -3.755 1.00 98.06 119 THR A O 1
ATOM 949 N N . PHE A 1 120 ? -4.471 9.640 -1.946 1.00 98.19 120 PHE A N 1
ATOM 950 C CA . PHE A 1 120 ? -3.191 9.106 -2.413 1.00 98.19 120 PHE A CA 1
ATOM 951 C C . PHE A 1 120 ? -3.324 8.306 -3.722 1.00 98.19 120 PHE A C 1
ATOM 953 O O . PHE A 1 120 ? -2.553 8.528 -4.658 1.00 98.19 120 PHE A O 1
ATOM 960 N N . ALA A 1 121 ? -4.334 7.438 -3.835 1.00 97.75 121 ALA A N 1
ATOM 961 C CA . ALA A 1 121 ? -4.586 6.628 -5.031 1.00 97.75 121 ALA A CA 1
ATOM 962 C C . ALA A 1 121 ? -4.851 7.477 -6.290 1.00 97.75 121 ALA A C 1
ATOM 964 O O . ALA A 1 121 ? -4.485 7.088 -7.403 1.00 97.75 121 ALA A O 1
ATOM 965 N N . TRP A 1 122 ? -5.495 8.634 -6.120 1.00 97.56 122 TRP A N 1
ATOM 966 C CA . TRP A 1 122 ? -5.863 9.522 -7.224 1.00 97.56 122 TRP A CA 1
ATOM 967 C C . TRP A 1 122 ? -4.801 10.560 -7.569 1.00 97.56 122 TRP A C 1
ATOM 969 O O . TRP A 1 122 ? -4.647 10.896 -8.741 1.00 97.56 122 TRP A O 1
ATOM 979 N N . THR A 1 123 ? -4.078 11.073 -6.575 1.00 95.75 123 THR A N 1
ATOM 980 C CA . THR A 1 123 ? -3.186 12.229 -6.767 1.00 95.75 123 THR A CA 1
ATOM 981 C C . THR A 1 123 ? -1.706 11.868 -6.833 1.00 95.75 123 THR A C 1
ATOM 983 O O . THR A 1 123 ? -0.921 12.657 -7.352 1.00 95.75 123 THR A O 1
ATOM 986 N N . VAL A 1 124 ? -1.317 10.691 -6.330 1.00 96.06 124 VAL A N 1
ATOM 987 C CA . VAL A 1 124 ? 0.095 10.307 -6.187 1.00 96.06 124 VAL A CA 1
ATOM 988 C C . VAL A 1 124 ? 0.435 9.064 -7.002 1.00 96.06 124 VAL A C 1
ATOM 990 O O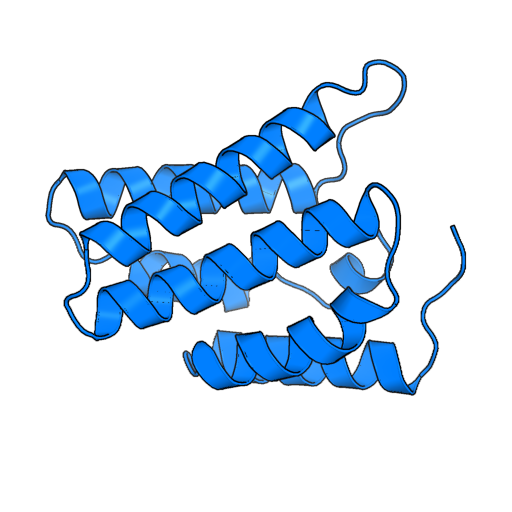 . VAL A 1 124 ? 1.420 9.066 -7.740 1.00 96.06 124 VAL A O 1
ATOM 993 N N . VAL A 1 125 ? -0.373 8.003 -6.907 1.00 94.56 125 VAL A N 1
ATOM 994 C CA . VAL A 1 125 ? -0.085 6.758 -7.632 1.00 94.56 125 VAL A CA 1
ATOM 995 C C . VAL A 1 125 ? -0.415 6.919 -9.115 1.00 94.56 125 VAL A C 1
ATOM 997 O O . VAL A 1 125 ? -1.546 7.233 -9.501 1.00 94.56 125 VAL A O 1
ATOM 1000 N N . SER A 1 126 ? 0.585 6.671 -9.956 1.00 93.44 126 SER A N 1
ATOM 1001 C CA . SER A 1 126 ? 0.486 6.766 -11.411 1.00 93.44 126 SER A CA 1
ATOM 1002 C C . SER A 1 126 ? 1.176 5.587 -12.089 1.00 93.44 126 SER A C 1
ATOM 1004 O O . SER A 1 126 ? 1.998 4.900 -11.484 1.00 93.44 126 SER A O 1
ATOM 1006 N N . GLU A 1 127 ? 0.884 5.381 -13.372 1.00 90.56 127 GLU A N 1
ATOM 1007 C CA . GLU A 1 127 ? 1.485 4.296 -14.159 1.00 90.56 127 GLU A CA 1
ATOM 1008 C C . GLU A 1 127 ? 3.007 4.428 -14.307 1.00 90.56 127 GLU A C 1
ATOM 1010 O O . GLU A 1 127 ? 3.698 3.438 -14.536 1.00 90.56 127 GLU A O 1
ATOM 1015 N N . ALA A 1 128 ? 3.562 5.628 -14.101 1.00 90.12 128 ALA A N 1
ATOM 1016 C CA . ALA A 1 128 ? 5.008 5.830 -14.077 1.00 90.12 128 ALA A CA 1
ATOM 1017 C C . ALA A 1 128 ? 5.688 4.975 -12.992 1.00 90.12 128 ALA A C 1
ATOM 1019 O O . ALA A 1 128 ? 6.818 4.528 -13.169 1.00 90.12 128 ALA A O 1
ATOM 1020 N N . TRP A 1 129 ? 4.995 4.673 -11.890 1.00 92.56 129 TRP A N 1
ATOM 1021 C CA . TRP A 1 129 ? 5.533 3.828 -10.823 1.00 92.56 129 TRP A CA 1
ATOM 1022 C C . TRP A 1 129 ? 5.822 2.400 -11.292 1.00 92.56 129 TRP A C 1
ATOM 1024 O O . TRP A 1 129 ? 6.661 1.725 -10.707 1.00 92.56 129 TRP A O 1
ATOM 1034 N N . PHE A 1 130 ? 5.188 1.936 -12.370 1.00 89.06 130 PHE A N 1
ATOM 1035 C CA . PHE A 1 130 ? 5.338 0.564 -12.856 1.00 89.06 130 PHE A CA 1
ATOM 1036 C C . PHE A 1 130 ? 6.732 0.297 -13.446 1.00 89.06 130 PHE A C 1
ATOM 1038 O O . PHE A 1 130 ? 7.135 -0.856 -13.595 1.00 89.06 130 PHE A O 1
ATOM 1045 N N . THR A 1 131 ? 7.495 1.353 -13.746 1.00 83.56 131 THR A N 1
ATOM 1046 C CA . THR A 1 131 ? 8.826 1.257 -14.360 1.00 83.56 131 THR A CA 1
ATOM 1047 C C . THR A 1 131 ? 9.957 1.840 -13.505 1.00 83.56 131 THR A C 1
ATOM 1049 O O . THR A 1 131 ? 11.116 1.522 -13.769 1.00 83.56 131 THR A O 1
ATOM 1052 N N . LEU A 1 132 ? 9.644 2.640 -12.477 1.00 77.44 132 LEU A N 1
ATOM 1053 C CA . LEU A 1 132 ? 10.607 3.454 -11.710 1.00 77.44 132 LEU A CA 1
ATOM 1054 C C . LEU A 1 132 ? 11.210 2.786 -10.459 1.00 77.44 132 LEU A C 1
ATOM 1056 O O . LEU A 1 132 ? 12.086 3.372 -9.823 1.00 77.44 132 LEU A O 1
ATOM 1060 N N . VAL A 1 133 ? 10.746 1.591 -10.098 1.00 62.88 13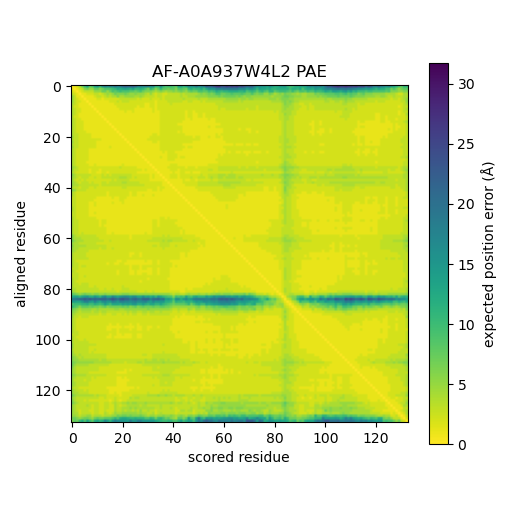3 VAL A N 1
ATOM 1061 C CA . VAL A 1 133 ? 11.133 0.831 -8.889 1.00 62.88 133 VAL A CA 1
ATOM 1062 C C . VAL A 1 133 ? 11.633 -0.548 -9.233 1.00 62.88 133 VAL A C 1
ATOM 1064 O O . VAL A 1 133 ? 11.285 -1.039 -10.334 1.00 62.88 133 VAL A O 1
#

Radius of gyration: 13.93 Å; Cα contacts (8 Å, |Δi|>4): 154; chains: 1; bounding box: 38×26×38 Å

Mean predicted aligned error: 2.86 Å

Organism: Tectimicrobiota bacterium (NCBI:txid2528274)

Solvent-accessible surface area (backbone atoms only — not comparable to full-atom values): 7070 Å² total; per-residue (Å²): 132,83,81,77,54,71,69,45,50,52,29,48,52,50,14,49,52,26,40,56,70,66,36,20,60,60,17,26,55,33,40,47,65,45,39,72,80,44,61,72,68,39,24,49,52,48,50,23,54,37,25,47,32,43,16,50,43,27,43,78,70,71,34,54,71,57,15,53,57,30,34,53,54,21,39,53,43,34,53,60,61,54,66,48,88,89,54,83,64,49,66,67,46,56,53,51,35,52,52,42,54,52,35,50,53,29,50,75,72,74,42,81,36,60,68,59,51,46,50,41,40,70,76,67,59,55,77,68,57,78,72,66,87

Nearest PDB structures (foldseek):
  4yvo-assembly1_A  TM=5.794E-01  e=1.052E+00  Arabidopsis thaliana
  4a1s-assembly1_B  TM=4.975E-01  e=6.066E+00  Drosophila melanogaster
  4wne-assembly1_A  TM=5.515E-01  e=9.054E+00  Homo sapiens
  4jhr-assembly1_A  TM=4.877E-01  e=9.519E+00  Mus musculus
  3sf4-assembly3_C  TM=4.442E-01  e=6.705E+00  Homo sapiens

Foldseek 3Di:
DDADDPQLLVLQVQLLVCLLVLVLVSNLVSLVVNLVPDDDLLNLLSQLVSLQSVLLVCVVVVNLVSNLVSLVSSLVSLVVQCPPPPDHRFPSSVLSNVLSVVLNVQSVVVHDSSVSSSCCSPPPDDSVVSGRD

pLDDT: mean 95.04, std 6.96, range [58.19, 98.88]

Secondary structure (DSSP, 8-state):
-PPPPHHHHHHHHHHHHHHHTT-HHHHHHHHHHHHHH--HHHHHHHHHHHHHHHHHHHHHTT-HHHHHHHHHHHHHHHHHHHT-TTSPPPHHHHHHHHHHHHHHHHHHHT---HHHHHHHHHHT--TTHHHH-

InterPro domains:
  IPR005500 Protein of unknown function DUF309 [PF03745] (12-69)
  IPR005500 Protein of unknown function DUF309 [PTHR34796] (11-84)
  IPR023203 TTHA0068-like superfamily [SSF140663] (11-113)

Sequence (133 aa):
MAPLDAPALAALQRGLAHFRAQDYFAAHDDWEEVWQDLSGHRRMFWQAMIQLVVGAYHFRNGNLRGCLGLWQKATQKCEALMAHADTPTPEPVLRLHSVLQATLHLVQHGDDPLAHLHTFAWTVVSEAWFTLV